Protein AF-A0A819LN25-F1 (afdb_monomer_lite)

Secondary structure (DSSP, 8-state):
---TTSEEEEE-TTSPB-TTSSSBSSEEEEE-EEE-SSEEEESSTT----EEHHHH-S-EEEEETTEEEEE-S-HHHHHHTTT---TTTEEEE-SEETTTTEE--SS-EEEEGGGGTTTS-EEEEEE-SS-EEEEEEETTEEEEEEEE---S---SSS---TTS---

Sequence (167 aa):
MHNKRNYDKVFFSWCPPAGRYPWRFPFIDIFYHDENHTHVWLVGKPSSCPVRREDVFPLVLRPLGPLWLLAPREPMAHFESRSMRAIETGCLAFVYSHKYERRIYNKTRYASCSKLRSVYPYVERQCASTECIEYLKLGDYLLHTVKFTPAYRTFLYKEYDPSYRPC

Radius of gyration: 18.18 Å; chains: 1; bounding box: 46×40×41 Å

Structure (mmCIF, N/CA/C/O backbone):
data_AF-A0A819LN25-F1
#
_entry.id   AF-A0A819LN25-F1
#
loop_
_atom_site.group_PDB
_atom_site.id
_atom_site.type_symbol
_atom_site.label_atom_id
_atom_site.label_alt_id
_atom_site.label_comp_id
_atom_site.label_asym_id
_atom_site.label_entity_id
_atom_site.label_seq_id
_atom_site.pdbx_PDB_ins_code
_atom_site.Cartn_x
_atom_site.Cartn_y
_atom_site.Cartn_z
_atom_site.occupancy
_atom_site.B_iso_or_equiv
_atom_site.auth_seq_id
_atom_site.auth_comp_id
_atom_site.auth_asym_id
_atom_site.auth_atom_id
_atom_site.pdbx_PDB_model_num
ATOM 1 N N . MET A 1 1 ? 25.705 1.053 1.571 1.00 33.50 1 MET A N 1
ATOM 2 C CA . MET A 1 1 ? 25.567 1.624 0.211 1.00 33.50 1 MET A CA 1
ATOM 3 C C . MET A 1 1 ? 24.311 2.478 0.192 1.00 33.50 1 MET A C 1
ATOM 5 O O . MET A 1 1 ? 23.228 1.922 0.243 1.00 33.50 1 MET A O 1
ATOM 9 N N . HIS A 1 2 ? 24.443 3.804 0.190 1.00 37.12 2 HIS A N 1
ATOM 10 C CA . HIS A 1 2 ? 23.300 4.712 0.068 1.00 37.12 2 HIS A CA 1
ATOM 11 C C . HIS A 1 2 ? 22.903 4.764 -1.416 1.00 37.12 2 HIS A C 1
ATOM 13 O O . HIS A 1 2 ? 23.692 5.189 -2.262 1.00 37.12 2 HIS A O 1
ATOM 19 N N . ASN A 1 3 ? 21.741 4.215 -1.765 1.00 49.22 3 ASN A N 1
ATOM 20 C CA . ASN A 1 3 ? 21.268 4.167 -3.144 1.00 49.22 3 ASN A CA 1
ATOM 21 C C . ASN A 1 3 ? 20.870 5.583 -3.598 1.00 49.22 3 ASN A C 1
ATOM 23 O O . ASN A 1 3 ? 20.106 6.253 -2.910 1.00 49.22 3 ASN A O 1
ATOM 27 N N . LYS A 1 4 ? 21.311 6.028 -4.787 1.00 58.78 4 LYS A N 1
ATOM 28 C CA . LYS A 1 4 ? 20.977 7.350 -5.376 1.00 58.78 4 LYS A CA 1
ATOM 29 C C . LYS A 1 4 ? 19.465 7.594 -5.570 1.00 58.78 4 LYS A C 1
ATOM 31 O O . LYS A 1 4 ? 19.073 8.650 -6.052 1.00 58.78 4 LYS A O 1
ATOM 36 N N . ARG A 1 5 ? 18.628 6.593 -5.289 1.00 60.59 5 ARG A N 1
ATOM 37 C CA . ARG A 1 5 ? 17.191 6.563 -5.575 1.00 60.59 5 ARG A CA 1
ATOM 38 C C . ARG A 1 5 ? 16.298 6.857 -4.364 1.00 60.59 5 ARG A C 1
ATOM 40 O O . ARG A 1 5 ? 15.092 6.918 -4.552 1.00 60.59 5 ARG A O 1
ATOM 47 N N . ASN A 1 6 ? 16.861 7.057 -3.169 1.00 75.69 6 ASN A N 1
ATOM 48 C CA . ASN A 1 6 ? 16.123 7.330 -1.921 1.00 75.69 6 ASN A CA 1
ATOM 49 C C . ASN A 1 6 ? 15.058 6.270 -1.557 1.00 75.69 6 ASN A C 1
ATOM 51 O O . ASN A 1 6 ? 14.080 6.561 -0.872 1.00 75.69 6 ASN A O 1
ATOM 55 N N . TYR A 1 7 ? 15.257 5.031 -2.005 1.00 85.25 7 TYR A N 1
ATOM 56 C CA . TYR A 1 7 ? 14.495 3.856 -1.592 1.00 85.25 7 TYR A CA 1
ATOM 57 C C . TYR A 1 7 ? 15.368 2.606 -1.744 1.00 85.25 7 TYR A C 1
ATOM 59 O O . TYR A 1 7 ? 16.313 2.589 -2.548 1.00 85.25 7 TYR A O 1
ATOM 67 N N . ASP A 1 8 ? 15.014 1.553 -1.015 1.00 89.62 8 ASP A N 1
ATOM 68 C CA . ASP A 1 8 ? 15.661 0.245 -1.099 1.00 89.62 8 ASP A CA 1
ATOM 69 C C . ASP A 1 8 ? 14.727 -0.818 -1.671 1.00 89.62 8 ASP A C 1
ATOM 71 O O . ASP A 1 8 ? 13.506 -0.690 -1.627 1.00 89.62 8 ASP A O 1
ATOM 75 N N . LYS A 1 9 ? 15.321 -1.871 -2.239 1.00 91.06 9 LYS A N 1
ATOM 76 C CA . LYS A 1 9 ? 14.601 -3.041 -2.749 1.00 91.06 9 LYS A CA 1
ATOM 77 C C . LYS A 1 9 ? 15.043 -4.275 -1.981 1.00 91.06 9 LYS A C 1
ATOM 79 O O . LYS A 1 9 ? 16.229 -4.600 -1.987 1.00 91.06 9 LYS A O 1
ATOM 84 N N . VAL A 1 10 ? 14.094 -4.983 -1.383 1.00 94.56 10 VAL A N 1
ATOM 85 C CA . VAL A 1 10 ? 14.338 -6.240 -0.669 1.00 94.56 10 VAL A CA 1
ATOM 86 C C . VAL A 1 10 ? 13.764 -7.394 -1.476 1.00 94.56 10 VAL A C 1
ATOM 88 O O . VAL A 1 10 ? 12.597 -7.377 -1.860 1.00 94.56 10 VAL A O 1
ATOM 91 N N . PHE A 1 11 ? 14.591 -8.395 -1.751 1.00 95.38 11 PHE A N 1
ATOM 92 C CA . PHE A 1 11 ? 14.217 -9.593 -2.495 1.00 95.38 11 PHE A CA 1
ATOM 93 C C . PHE A 1 11 ? 15.095 -10.766 -2.074 1.00 95.38 11 PHE A C 1
ATOM 95 O O . PHE A 1 11 ? 16.225 -10.580 -1.620 1.00 95.38 11 PHE A O 1
ATOM 102 N N . PHE A 1 12 ? 14.598 -11.985 -2.267 1.00 96.12 12 PHE A N 1
ATOM 103 C CA . PHE A 1 12 ? 15.408 -13.175 -2.039 1.00 96.12 12 PHE A CA 1
ATOM 104 C C . PHE A 1 12 ? 16.348 -13.429 -3.221 1.00 96.12 12 PHE A C 1
ATOM 106 O O . PHE A 1 12 ? 15.974 -13.274 -4.387 1.00 96.12 12 PHE A O 1
ATOM 113 N N . SER A 1 13 ? 17.577 -13.856 -2.933 1.00 94.06 13 SER A N 1
ATOM 114 C CA . SER A 1 13 ? 18.607 -14.107 -3.952 1.00 94.06 13 SER A CA 1
ATOM 115 C C . SER A 1 13 ? 18.226 -15.220 -4.935 1.00 94.06 13 SER A C 1
ATOM 117 O O . SER A 1 13 ? 18.658 -15.188 -6.087 1.00 94.06 13 SER A O 1
ATOM 119 N N . TRP A 1 14 ? 17.381 -16.166 -4.516 1.00 95.81 14 TRP A N 1
ATOM 120 C CA . TRP A 1 14 ? 16.876 -17.260 -5.351 1.00 95.81 14 TRP A CA 1
ATOM 121 C C . TRP A 1 14 ? 15.678 -16.878 -6.235 1.00 95.81 14 TRP A C 1
ATOM 123 O O . TRP A 1 14 ? 15.273 -17.669 -7.084 1.00 95.81 14 TRP A O 1
ATOM 133 N N . CYS A 1 15 ? 15.089 -15.689 -6.070 1.00 96.38 15 CYS A N 1
ATOM 134 C CA . CYS A 1 15 ? 13.967 -15.254 -6.904 1.00 96.38 15 CYS A CA 1
ATOM 135 C C . CYS A 1 15 ? 14.397 -15.036 -8.370 1.00 96.38 15 CYS A C 1
ATOM 137 O O . CYS A 1 15 ? 15.541 -14.659 -8.628 1.00 96.38 15 CYS A O 1
ATOM 139 N N . PRO A 1 16 ? 13.516 -15.223 -9.365 1.00 95.50 16 PRO A N 1
ATOM 140 C CA . PRO A 1 16 ? 13.845 -14.941 -10.761 1.00 95.50 16 PRO A CA 1
ATOM 141 C C . PRO A 1 16 ? 14.142 -13.444 -11.001 1.00 95.50 16 PRO A C 1
ATOM 143 O O . PRO A 1 16 ? 13.587 -12.592 -10.303 1.00 95.50 16 PRO A O 1
ATOM 146 N N . PRO A 1 17 ? 14.980 -13.089 -11.995 1.00 94.88 17 PRO A N 1
ATOM 147 C CA . PRO A 1 17 ? 15.250 -11.692 -12.345 1.00 94.88 17 PRO A CA 1
ATOM 148 C C . PRO A 1 17 ? 13.983 -10.909 -12.714 1.00 94.88 17 PRO A C 1
ATOM 150 O O . PRO A 1 17 ? 13.115 -11.413 -13.431 1.00 94.88 17 PRO A O 1
ATOM 153 N N . ALA A 1 18 ? 13.901 -9.653 -12.272 1.00 93.69 18 ALA A N 1
ATOM 154 C CA . ALA A 1 18 ? 12.840 -8.731 -12.666 1.00 93.69 18 ALA A CA 1
ATOM 155 C C . ALA A 1 18 ? 13.221 -8.036 -13.987 1.00 93.69 18 ALA A C 1
ATOM 157 O O . ALA A 1 18 ? 13.755 -6.926 -14.018 1.00 93.69 18 ALA A O 1
ATOM 158 N N . GLY A 1 19 ? 13.016 -8.731 -15.108 1.00 91.06 19 GLY A N 1
ATOM 159 C CA . GLY A 1 19 ? 13.428 -8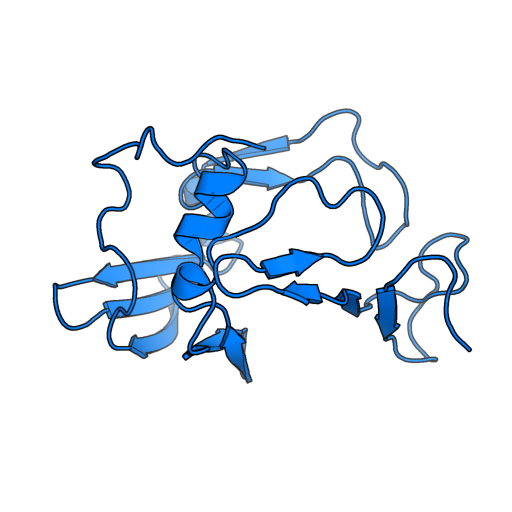.237 -16.425 1.00 91.06 19 GLY A CA 1
ATOM 160 C C . GLY A 1 19 ? 14.953 -8.129 -16.554 1.00 91.06 19 GLY A C 1
ATOM 161 O O . GLY A 1 19 ? 15.663 -9.108 -16.346 1.00 91.06 19 GLY A O 1
ATOM 162 N N . ARG A 1 20 ? 15.457 -6.946 -16.936 1.00 92.31 20 ARG A N 1
ATOM 163 C CA . ARG A 1 20 ? 16.902 -6.666 -17.112 1.00 92.31 20 ARG A CA 1
ATOM 164 C C . ARG A 1 20 ? 17.543 -5.960 -15.911 1.00 92.31 20 ARG A C 1
ATOM 166 O O . ARG A 1 20 ? 18.676 -5.497 -16.005 1.00 92.31 20 ARG A O 1
ATOM 173 N N . TYR A 1 21 ? 16.805 -5.807 -14.818 1.00 90.38 21 TYR A N 1
ATOM 174 C CA . TYR A 1 21 ? 17.252 -5.043 -13.662 1.00 90.38 21 TYR A CA 1
ATOM 175 C C . TYR A 1 21 ? 18.032 -5.914 -12.668 1.00 90.38 21 TYR A C 1
ATOM 177 O O . TYR A 1 21 ? 17.867 -7.132 -12.658 1.00 90.38 21 TYR A O 1
ATOM 185 N N . PRO A 1 22 ? 18.874 -5.306 -11.807 1.00 91.50 22 PRO A N 1
ATOM 186 C CA . PRO A 1 22 ? 19.689 -6.053 -10.847 1.00 91.50 22 PRO A CA 1
ATOM 187 C C . PRO A 1 22 ? 18.890 -6.654 -9.674 1.00 91.50 22 PRO A C 1
ATOM 189 O O . PRO A 1 22 ? 19.467 -7.364 -8.855 1.00 91.50 22 PRO A O 1
ATOM 192 N N . TRP A 1 23 ? 17.587 -6.373 -9.566 1.00 92.94 23 TRP A N 1
ATOM 193 C CA . TRP A 1 23 ? 16.700 -6.953 -8.553 1.00 92.94 23 TRP A CA 1
ATOM 194 C C . TRP A 1 23 ? 15.875 -8.123 -9.100 1.00 92.94 23 TRP A C 1
ATOM 196 O O . TRP A 1 23 ? 15.784 -8.357 -10.308 1.00 92.94 23 TRP A O 1
ATOM 206 N N . ARG A 1 24 ? 15.272 -8.885 -8.186 1.00 95.50 24 ARG A N 1
ATOM 207 C CA . ARG A 1 24 ? 14.532 -10.121 -8.478 1.00 95.50 24 ARG A CA 1
ATOM 208 C C . ARG A 1 24 ? 13.073 -9.988 -8.058 1.00 95.50 24 ARG A C 1
ATOM 210 O O . ARG A 1 24 ? 12.787 -9.234 -7.142 1.00 95.50 24 ARG A O 1
ATOM 217 N N . PHE A 1 25 ? 12.159 -10.691 -8.725 1.00 95.38 25 PHE A N 1
ATOM 218 C CA . PHE A 1 25 ? 10.723 -10.665 -8.424 1.00 95.38 25 PHE A CA 1
ATOM 219 C C . PHE A 1 25 ? 10.269 -11.969 -7.740 1.00 95.38 25 PHE A C 1
ATOM 221 O O . PHE A 1 25 ? 10.636 -13.042 -8.219 1.00 95.38 25 PHE A O 1
ATOM 228 N N . PRO A 1 26 ? 9.404 -11.921 -6.708 1.00 95.56 26 PRO A N 1
ATOM 229 C CA . PRO A 1 26 ? 8.839 -10.724 -6.077 1.00 95.56 26 PRO A CA 1
ATOM 230 C C . PRO A 1 26 ? 9.865 -9.950 -5.233 1.00 95.56 26 PRO A C 1
ATOM 232 O O . PRO A 1 26 ? 10.828 -10.526 -4.733 1.00 95.56 26 PRO A O 1
ATOM 235 N N . PHE A 1 27 ? 9.637 -8.643 -5.085 1.00 94.00 27 PHE A N 1
ATOM 236 C CA . PHE A 1 27 ? 10.421 -7.746 -4.232 1.00 94.00 27 PHE A CA 1
ATOM 237 C C . PHE A 1 27 ? 9.506 -6.803 -3.446 1.00 94.00 27 PHE A C 1
ATOM 239 O O . PHE A 1 27 ? 8.349 -6.598 -3.816 1.00 94.00 27 PHE A O 1
ATOM 246 N N . ILE A 1 28 ? 10.055 -6.214 -2.387 1.00 92.81 28 ILE A N 1
ATOM 247 C CA . ILE A 1 28 ? 9.444 -5.153 -1.587 1.00 92.81 28 ILE A CA 1
ATOM 248 C C . ILE A 1 28 ? 10.253 -3.874 -1.796 1.00 92.81 28 ILE A C 1
ATOM 250 O O . ILE A 1 28 ? 11.479 -3.897 -1.671 1.00 92.81 28 ILE A O 1
ATOM 254 N N . ASP A 1 29 ? 9.567 -2.772 -2.092 1.00 90.25 29 ASP A N 1
ATOM 255 C CA . ASP A 1 29 ? 10.160 -1.435 -2.110 1.00 90.25 29 ASP A CA 1
ATOM 256 C C . ASP A 1 29 ? 10.015 -0.783 -0.730 1.00 90.25 29 ASP A C 1
ATOM 258 O O . ASP A 1 29 ? 8.913 -0.706 -0.186 1.00 90.25 29 ASP A O 1
ATOM 262 N N . ILE A 1 30 ? 11.126 -0.306 -0.168 1.00 90.25 30 ILE A N 1
ATOM 263 C CA . ILE A 1 30 ? 11.172 0.430 1.099 1.00 90.25 30 ILE A CA 1
ATOM 264 C C . ILE A 1 30 ? 11.426 1.897 0.782 1.00 90.25 30 ILE A C 1
ATOM 266 O O . ILE A 1 30 ? 12.536 2.279 0.408 1.00 90.25 30 ILE A O 1
ATOM 270 N N . PHE A 1 31 ? 10.389 2.715 0.938 1.00 87.75 31 PHE A N 1
ATOM 271 C CA . PHE A 1 31 ? 10.463 4.155 0.725 1.00 87.75 31 PHE A CA 1
ATOM 272 C C . PHE A 1 31 ? 10.705 4.890 2.037 1.00 87.75 31 PHE A C 1
ATOM 274 O O . PHE A 1 31 ? 9.972 4.712 3.014 1.00 87.75 31 PHE A O 1
ATOM 281 N N . TYR A 1 32 ? 11.706 5.762 2.033 1.00 88.31 32 TYR A N 1
ATOM 282 C CA . TYR A 1 32 ? 11.998 6.619 3.170 1.00 88.31 32 TYR A CA 1
ATOM 283 C C . TYR A 1 32 ? 11.056 7.816 3.197 1.00 88.31 32 TYR A C 1
ATOM 285 O O . TYR A 1 32 ? 10.701 8.364 2.153 1.00 88.31 32 TYR A O 1
ATOM 293 N N . HIS A 1 33 ? 10.656 8.206 4.401 1.00 87.31 33 HIS A N 1
ATOM 294 C CA . HIS A 1 33 ? 9.796 9.355 4.643 1.00 87.31 33 HIS A CA 1
ATOM 295 C C . HIS A 1 33 ? 10.504 10.334 5.575 1.00 87.31 33 HIS A C 1
ATOM 297 O O . HIS A 1 33 ? 11.327 9.930 6.394 1.00 87.31 33 HIS A O 1
ATOM 303 N N . ASP A 1 34 ? 10.170 11.604 5.415 1.00 89.44 34 ASP A N 1
ATOM 304 C CA . ASP A 1 34 ? 10.566 12.706 6.279 1.00 89.44 34 ASP A CA 1
ATOM 305 C C . ASP A 1 34 ? 9.299 13.448 6.723 1.00 89.44 34 ASP A C 1
ATOM 307 O O . ASP A 1 34 ? 8.214 13.249 6.160 1.00 89.44 34 ASP A O 1
ATOM 311 N N . GLU A 1 35 ? 9.403 14.248 7.776 1.00 91.12 35 GLU A N 1
ATOM 312 C CA . GLU A 1 35 ? 8.244 14.847 8.423 1.00 91.12 35 GLU A CA 1
ATOM 313 C C . GLU A 1 35 ? 8.532 16.201 9.075 1.00 91.12 35 GLU A C 1
ATOM 315 O O . GLU A 1 35 ? 9.651 16.535 9.451 1.00 91.12 35 GLU A O 1
ATOM 320 N N . ASN A 1 36 ? 7.468 16.981 9.260 1.00 90.88 36 ASN A N 1
ATOM 321 C CA . ASN A 1 36 ? 7.449 18.119 10.173 1.00 90.88 36 ASN A CA 1
ATOM 322 C C . ASN A 1 36 ? 6.275 17.989 11.155 1.00 90.88 36 ASN A C 1
ATOM 324 O O . ASN A 1 36 ? 5.625 16.946 11.268 1.00 90.88 36 ASN A O 1
ATOM 328 N N . HIS A 1 37 ? 5.985 19.071 11.877 1.00 93.25 37 HIS A N 1
ATOM 329 C CA . HIS A 1 37 ? 4.892 19.117 12.849 1.00 93.25 37 HIS A CA 1
ATOM 330 C C . HIS A 1 37 ? 3.505 18.849 12.247 1.00 93.25 37 HIS A C 1
ATOM 332 O O . HIS A 1 37 ? 2.602 18.436 12.966 1.00 93.25 37 HIS A O 1
ATOM 338 N N . THR A 1 38 ? 3.326 19.067 10.943 1.00 89.88 38 THR A N 1
ATOM 339 C CA . THR A 1 38 ? 2.014 19.038 10.280 1.00 89.88 38 THR A CA 1
ATOM 340 C C . THR A 1 38 ? 1.891 17.971 9.197 1.00 89.88 38 THR A C 1
ATOM 342 O O . THR A 1 38 ? 0.779 17.519 8.944 1.00 89.88 38 THR A O 1
ATOM 345 N N . HIS A 1 39 ? 2.988 17.542 8.568 1.00 89.75 39 HIS A N 1
ATOM 346 C CA . HIS A 1 39 ? 2.963 16.673 7.391 1.00 89.75 39 HIS A CA 1
ATOM 347 C C . HIS A 1 39 ? 4.076 15.624 7.393 1.00 89.75 39 HIS A C 1
ATOM 349 O O . HIS A 1 39 ? 5.129 15.818 7.995 1.00 89.75 39 HIS A O 1
ATOM 355 N N . VAL A 1 40 ? 3.832 14.546 6.649 1.00 89.69 40 VAL A N 1
ATOM 356 C CA . VAL A 1 40 ? 4.779 13.482 6.299 1.00 89.69 40 VAL A CA 1
ATOM 357 C C . VAL A 1 40 ? 4.884 13.421 4.776 1.00 89.69 40 VAL A C 1
ATOM 359 O O . VAL A 1 40 ? 3.867 13.500 4.081 1.00 89.69 40 VAL A O 1
ATOM 362 N N . TRP A 1 41 ? 6.088 13.270 4.230 1.00 86.19 41 TRP A N 1
ATOM 363 C CA . TRP A 1 41 ? 6.323 13.147 2.789 1.00 86.19 41 TRP A CA 1
ATOM 364 C C . TRP A 1 41 ? 7.444 12.156 2.482 1.00 86.19 41 TRP A C 1
ATOM 366 O O . TRP A 1 41 ? 8.277 11.834 3.320 1.00 86.19 41 TRP A O 1
ATOM 376 N N . LEU A 1 42 ? 7.464 11.649 1.252 1.00 84.88 42 LEU A N 1
ATOM 377 C CA . LEU A 1 42 ? 8.486 10.716 0.783 1.00 84.88 42 LEU A CA 1
ATOM 378 C C . LEU A 1 42 ? 9.810 11.454 0.509 1.00 84.88 42 LEU A C 1
ATOM 380 O O . LEU A 1 42 ? 9.814 12.564 -0.025 1.00 84.88 42 LEU A O 1
ATOM 384 N N . VAL A 1 43 ? 10.945 10.852 0.851 1.00 85.44 43 VAL A N 1
ATOM 385 C CA . VAL A 1 43 ? 12.273 11.422 0.586 1.00 85.44 43 VAL A CA 1
ATOM 386 C C . VAL A 1 43 ? 12.654 11.170 -0.873 1.00 85.44 43 VAL A C 1
ATOM 388 O O . VAL A 1 43 ? 12.646 10.038 -1.345 1.00 85.44 43 VAL A O 1
ATOM 391 N N . GLY A 1 44 ? 13.057 12.214 -1.600 1.00 74.38 44 GLY A N 1
ATOM 392 C CA . GLY A 1 44 ? 13.455 12.117 -3.010 1.00 74.38 44 GLY A CA 1
ATOM 393 C C . GLY A 1 44 ? 12.385 12.556 -4.004 1.00 74.38 44 GLY A C 1
ATOM 394 O O . GLY A 1 44 ? 11.374 13.146 -3.636 1.00 74.38 44 GLY A O 1
ATOM 395 N N . LYS A 1 45 ? 12.651 12.339 -5.301 1.00 57.59 45 LYS A N 1
ATOM 396 C CA . LYS A 1 45 ? 11.815 12.863 -6.388 1.00 57.59 45 LYS A CA 1
ATOM 397 C C . LYS A 1 45 ? 11.030 11.784 -7.145 1.00 57.59 45 LYS A C 1
ATOM 399 O O . LYS A 1 45 ? 11.602 10.743 -7.466 1.00 57.59 45 LYS A O 1
ATOM 404 N N . PRO A 1 46 ? 9.795 12.108 -7.569 1.00 51.56 46 PRO A N 1
ATOM 405 C CA . PRO A 1 46 ? 8.985 13.239 -7.116 1.00 51.56 46 PRO A CA 1
ATOM 406 C C . PRO A 1 46 ? 8.178 12.833 -5.871 1.00 51.56 46 PRO A C 1
ATOM 408 O O . PRO A 1 46 ? 7.307 11.973 -5.967 1.00 51.56 46 PRO A O 1
ATOM 411 N N . SER A 1 47 ? 8.417 13.457 -4.715 1.00 59.44 47 SER A N 1
ATOM 412 C CA . SER A 1 47 ? 7.403 13.511 -3.659 1.00 59.44 47 SER A CA 1
ATOM 413 C C . SER A 1 47 ? 6.643 14.833 -3.784 1.00 59.44 47 SER A C 1
ATOM 415 O O . SER A 1 47 ? 7.108 15.901 -3.405 1.00 59.44 47 SER A O 1
ATOM 417 N N . SER A 1 48 ? 5.482 14.776 -4.432 1.00 63.19 48 SER A N 1
ATOM 418 C CA . SER A 1 48 ? 4.596 15.930 -4.655 1.00 63.19 48 SER A CA 1
ATOM 419 C C . SER A 1 48 ? 3.345 15.899 -3.771 1.00 63.19 48 SER A C 1
ATOM 421 O O . SER A 1 48 ? 2.441 16.696 -3.974 1.00 63.19 48 SER A O 1
ATOM 423 N N . CYS A 1 49 ? 3.290 14.981 -2.800 1.00 75.94 49 CYS A N 1
ATOM 424 C CA . CYS A 1 49 ? 2.076 14.641 -2.057 1.00 75.94 49 CYS A CA 1
ATOM 425 C C . CYS A 1 49 ? 2.336 14.499 -0.550 1.00 75.94 49 CYS A C 1
ATOM 427 O O . CYS A 1 49 ? 2.338 13.369 -0.049 1.00 75.94 49 CYS A O 1
ATOM 429 N N . PRO A 1 50 ? 2.621 15.591 0.181 1.00 83.81 50 PRO A N 1
ATOM 430 C CA . PRO A 1 50 ? 2.654 15.530 1.636 1.00 83.81 50 PRO A CA 1
ATOM 431 C C . PRO A 1 50 ? 1.268 15.152 2.177 1.00 83.81 50 PRO A C 1
ATOM 433 O O . PRO A 1 50 ? 0.246 15.616 1.679 1.00 83.81 50 PRO A O 1
ATOM 436 N N . VAL A 1 51 ? 1.237 14.310 3.204 1.00 84.56 51 VAL A N 1
ATOM 437 C CA . VAL A 1 51 ? 0.010 13.867 3.886 1.00 84.56 51 VAL A CA 1
ATOM 438 C C . VAL A 1 51 ? 0.017 14.458 5.282 1.00 84.56 51 VAL A C 1
ATOM 440 O O . VAL A 1 51 ? 1.086 14.549 5.891 1.00 84.56 51 VAL A O 1
ATOM 443 N N . ARG A 1 52 ? -1.145 14.859 5.807 1.00 87.75 52 ARG A N 1
ATOM 444 C CA . ARG A 1 52 ? -1.215 15.395 7.170 1.00 87.75 52 ARG A CA 1
ATOM 445 C C . ARG A 1 52 ? -0.695 14.358 8.162 1.00 87.75 52 ARG A C 1
ATOM 447 O O . ARG A 1 52 ? -1.050 13.183 8.104 1.00 87.75 52 ARG A O 1
ATOM 454 N N . ARG A 1 53 ? 0.134 14.801 9.101 1.00 90.56 53 ARG A N 1
ATOM 455 C CA . ARG A 1 53 ? 0.743 13.949 10.127 1.00 90.56 53 ARG A CA 1
ATOM 456 C C . ARG A 1 53 ? -0.317 13.230 10.960 1.00 90.56 53 ARG A C 1
ATOM 458 O O . ARG A 1 53 ? -0.149 12.058 11.277 1.00 90.56 53 ARG A O 1
ATOM 465 N N . GLU A 1 54 ? -1.414 13.913 11.271 1.00 89.31 54 GLU A N 1
ATOM 466 C CA . GLU A 1 54 ? -2.563 13.345 11.982 1.00 89.31 54 GLU A CA 1
ATOM 467 C C . GLU A 1 54 ? -3.269 12.229 11.194 1.00 89.31 54 GLU A C 1
ATOM 469 O O . GLU A 1 54 ? -3.777 11.286 11.789 1.00 89.31 54 GLU A O 1
ATOM 474 N N . ASP A 1 55 ? -3.244 12.250 9.866 1.00 87.38 55 ASP A N 1
ATOM 475 C CA . ASP A 1 55 ? -3.833 11.171 9.068 1.00 87.38 55 ASP A CA 1
ATOM 476 C C . ASP A 1 55 ? -2.923 9.918 9.062 1.00 87.38 55 ASP A C 1
ATOM 478 O O . ASP A 1 55 ? -3.372 8.798 8.817 1.00 87.38 55 ASP A O 1
ATOM 482 N N . VAL A 1 56 ? -1.634 10.074 9.391 1.00 89.56 56 VAL A N 1
ATOM 483 C CA . VAL A 1 56 ? -0.666 8.969 9.478 1.00 89.56 56 VAL A CA 1
ATOM 484 C C . VAL A 1 56 ? -0.574 8.406 10.895 1.00 89.56 56 VAL A C 1
ATOM 486 O O . VAL A 1 56 ? -0.699 7.196 11.078 1.00 89.56 56 VAL A O 1
ATOM 489 N N . PHE A 1 57 ? -0.357 9.268 11.889 1.00 91.31 57 PHE A N 1
ATOM 490 C CA . PHE A 1 57 ? -0.008 8.884 13.256 1.00 91.31 57 PHE A CA 1
ATOM 491 C C . PHE A 1 57 ? -1.154 9.099 14.263 1.00 91.31 57 PHE A C 1
ATOM 493 O O . PHE A 1 57 ? -1.940 10.028 14.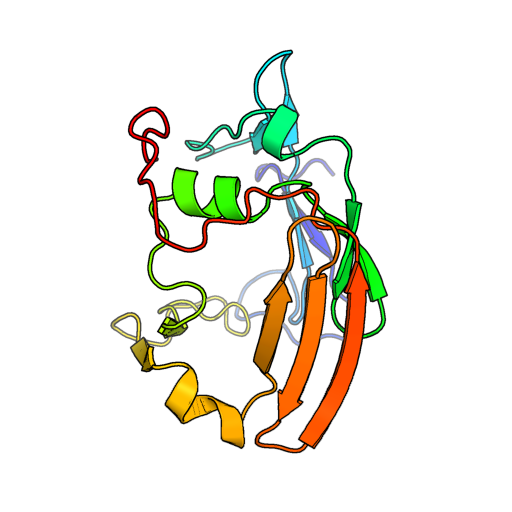089 1.00 91.31 57 PHE A O 1
ATOM 500 N N . PRO A 1 58 ? -1.210 8.321 15.367 1.00 91.88 58 PRO A N 1
ATOM 501 C CA . PRO A 1 58 ? -0.368 7.155 15.644 1.00 91.88 58 PRO A CA 1
ATOM 502 C C . PRO A 1 58 ? -0.668 6.015 14.666 1.00 91.88 58 PRO A C 1
ATOM 504 O O . PRO A 1 58 ? -1.788 5.891 14.177 1.00 91.88 58 PRO A O 1
ATOM 507 N N . LEU A 1 59 ? 0.340 5.192 14.371 1.00 90.50 59 LEU A N 1
ATOM 508 C CA . LEU A 1 59 ? 0.145 4.026 13.512 1.00 90.50 59 LEU A CA 1
ATOM 509 C C . LEU A 1 59 ? -0.782 3.019 14.196 1.00 90.50 59 LEU A C 1
ATOM 511 O O . LEU A 1 59 ? -0.745 2.854 15.416 1.00 90.50 59 LEU A O 1
ATOM 515 N N . VAL A 1 60 ? -1.578 2.319 13.394 1.00 85.00 60 VAL A N 1
ATOM 516 C CA . VAL A 1 60 ? -2.519 1.296 13.860 1.00 85.00 60 VAL A CA 1
ATOM 517 C C . VAL A 1 60 ? -2.217 -0.038 13.191 1.00 85.00 60 VAL A C 1
ATOM 519 O O . VAL A 1 60 ? -1.765 -0.078 12.046 1.00 85.00 60 VAL A O 1
ATOM 522 N N . LEU A 1 61 ? -2.453 -1.143 13.897 1.00 85.12 61 LEU A N 1
ATOM 523 C CA . LEU A 1 61 ? -2.295 -2.475 13.321 1.00 85.12 61 LEU A CA 1
ATOM 524 C C . LEU A 1 61 ? -3.428 -2.751 12.327 1.00 85.12 61 LEU A C 1
ATOM 526 O O . LEU A 1 61 ? -4.604 -2.609 12.663 1.00 85.12 61 LEU A O 1
ATOM 530 N N . ARG A 1 62 ? -3.074 -3.166 11.109 1.00 82.31 62 ARG A N 1
ATOM 531 C CA . ARG A 1 62 ? -4.016 -3.615 10.077 1.00 82.31 62 ARG A CA 1
ATOM 532 C C . ARG A 1 62 ? -3.587 -4.969 9.505 1.00 82.31 62 ARG A C 1
ATOM 534 O O . ARG A 1 62 ? -2.385 -5.250 9.440 1.00 82.31 62 ARG A O 1
ATOM 541 N N . PRO A 1 63 ? -4.547 -5.807 9.087 1.00 78.50 63 PRO A N 1
ATOM 542 C CA . PRO A 1 63 ? -4.248 -7.097 8.484 1.00 78.50 63 PRO A CA 1
ATOM 543 C C . PRO A 1 63 ? -3.653 -6.933 7.075 1.00 78.50 63 PRO A C 1
ATOM 545 O O . PRO A 1 63 ? -4.159 -6.169 6.252 1.00 78.50 63 PRO A O 1
ATOM 548 N N . LEU A 1 64 ? -2.608 -7.703 6.771 1.00 81.38 64 LEU A N 1
ATOM 549 C CA . LEU A 1 64 ? -2.084 -7.929 5.423 1.00 81.38 64 LEU A CA 1
ATOM 550 C C . LEU A 1 64 ? -1.834 -9.429 5.234 1.00 81.38 64 LEU A C 1
ATOM 552 O O . LEU A 1 64 ? -0.794 -9.962 5.625 1.00 81.38 64 LEU A O 1
ATOM 556 N N . GLY A 1 65 ? -2.806 -10.126 4.642 1.00 75.06 65 GLY A N 1
ATOM 557 C CA . GLY A 1 65 ? -2.779 -11.589 4.585 1.00 75.06 65 GLY A CA 1
ATOM 558 C C . GLY A 1 65 ? -2.770 -12.183 6.004 1.00 75.06 65 GLY A C 1
ATOM 559 O O . GLY A 1 65 ? -3.653 -11.835 6.783 1.00 75.06 65 GLY A O 1
ATOM 560 N N . PRO A 1 66 ? -1.800 -13.047 6.367 1.00 76.31 66 PRO A N 1
ATOM 561 C CA . PRO A 1 66 ? -1.693 -13.609 7.716 1.00 76.31 66 PRO A CA 1
ATOM 562 C C . PRO A 1 66 ? -0.982 -12.688 8.728 1.00 76.31 66 PRO A C 1
ATOM 564 O O . PRO A 1 66 ? -0.799 -13.083 9.877 1.00 76.31 66 PRO A O 1
ATOM 567 N N . LEU A 1 67 ? -0.519 -11.502 8.316 1.00 85.00 67 LEU A N 1
ATOM 568 C CA . LEU A 1 67 ? 0.286 -10.605 9.149 1.00 85.00 67 LEU A CA 1
ATOM 569 C C . LEU A 1 67 ? -0.541 -9.437 9.690 1.00 85.00 67 LEU A C 1
ATOM 571 O O . LEU A 1 67 ? -1.443 -8.944 9.018 1.00 85.00 67 LEU A O 1
ATOM 575 N N . TRP A 1 68 ? -0.156 -8.939 10.863 1.00 85.31 68 TRP A N 1
ATOM 576 C CA . TRP A 1 68 ? -0.618 -7.664 11.408 1.00 85.31 68 TRP A CA 1
ATOM 577 C C . TRP A 1 68 ? 0.525 -6.662 11.358 1.00 85.31 68 TRP A C 1
ATOM 579 O O . TRP A 1 68 ? 1.553 -6.858 12.006 1.00 85.31 68 TRP A O 1
ATOM 589 N N . LEU A 1 69 ? 0.362 -5.607 10.565 1.00 90.19 69 LEU A N 1
ATOM 590 C CA . LEU A 1 69 ? 1.410 -4.623 10.312 1.00 90.19 69 LEU A CA 1
ATOM 591 C C . LEU A 1 69 ? 0.940 -3.227 10.700 1.00 90.19 69 LEU A C 1
ATOM 593 O O . LEU A 1 69 ? -0.247 -2.913 10.621 1.00 90.19 69 LEU A O 1
ATOM 597 N N . LEU A 1 70 ? 1.888 -2.385 11.107 1.00 91.50 70 LEU A N 1
ATOM 598 C CA . LEU A 1 70 ? 1.629 -0.972 11.349 1.00 91.50 70 LEU A CA 1
ATOM 599 C C . LEU A 1 70 ? 1.282 -0.279 10.028 1.00 91.50 70 LEU A C 1
ATOM 601 O O . LEU A 1 70 ? 2.011 -0.389 9.043 1.00 91.50 70 LEU A O 1
ATOM 605 N N . ALA A 1 71 ? 0.174 0.450 10.030 1.00 89.81 71 ALA A N 1
ATOM 606 C CA . ALA A 1 71 ? -0.334 1.198 8.894 1.00 89.81 71 ALA A CA 1
ATOM 607 C C . ALA A 1 71 ? -0.809 2.593 9.337 1.00 89.81 71 ALA A C 1
ATOM 609 O O . ALA A 1 71 ? -1.082 2.796 10.526 1.00 89.81 71 ALA A O 1
ATOM 610 N N . PRO A 1 72 ? -0.934 3.552 8.399 1.00 88.88 72 PRO A N 1
ATOM 611 C CA . PRO A 1 72 ? -1.540 4.847 8.677 1.00 88.88 72 PRO A CA 1
ATOM 612 C C . PRO A 1 72 ? -2.908 4.714 9.349 1.00 88.88 72 PRO A C 1
ATOM 614 O O . PRO A 1 72 ? -3.702 3.825 9.009 1.00 88.88 72 PRO A O 1
ATOM 617 N N . ARG A 1 73 ? -3.177 5.627 10.284 1.00 85.50 73 ARG A N 1
ATOM 618 C CA . ARG A 1 73 ? -4.467 5.738 10.967 1.00 85.50 73 ARG A CA 1
ATOM 619 C C . ARG A 1 73 ? -5.614 5.912 9.965 1.00 85.50 73 ARG A C 1
ATOM 621 O O . ARG A 1 73 ? -6.521 5.076 9.946 1.00 85.50 73 ARG A O 1
ATOM 628 N N . GLU A 1 74 ? -5.460 6.882 9.058 1.00 84.31 74 GLU A N 1
ATOM 629 C CA . GLU A 1 74 ? -6.420 7.304 8.031 1.00 84.31 74 GLU A CA 1
ATOM 630 C C . GLU A 1 74 ? -5.941 6.955 6.609 1.00 84.31 74 GLU A C 1
ATOM 632 O O . GLU A 1 74 ? -5.526 7.833 5.846 1.00 84.31 74 GLU A O 1
ATOM 637 N N . PRO A 1 75 ? -6.000 5.684 6.172 1.00 80.88 75 PRO A N 1
ATOM 638 C CA . PRO A 1 75 ? -5.561 5.317 4.826 1.00 80.88 75 PRO A CA 1
ATOM 639 C C . PRO A 1 75 ? -6.408 5.984 3.731 1.00 80.88 75 PRO A C 1
ATOM 641 O O . PRO A 1 75 ? -5.898 6.242 2.644 1.00 80.88 75 PRO A O 1
ATOM 644 N N . MET A 1 76 ? -7.677 6.305 4.010 1.00 77.69 76 MET A N 1
ATOM 645 C CA . MET A 1 76 ? -8.552 6.980 3.046 1.00 77.69 76 MET A CA 1
ATOM 646 C C . MET A 1 76 ? -8.112 8.412 2.753 1.00 77.69 76 MET A C 1
ATOM 648 O O . MET A 1 76 ? -8.112 8.809 1.591 1.00 77.69 76 MET A O 1
ATOM 652 N N . ALA A 1 77 ? -7.613 9.138 3.753 1.00 76.38 77 ALA A N 1
ATOM 653 C CA . ALA A 1 77 ? -7.080 10.481 3.553 1.00 76.38 77 ALA A CA 1
ATOM 654 C C . ALA A 1 77 ? -5.888 10.481 2.574 1.00 76.38 77 ALA A C 1
ATOM 656 O O . ALA A 1 77 ? -5.730 11.386 1.758 1.00 76.38 77 ALA A O 1
ATOM 657 N N . HIS A 1 78 ? -5.080 9.412 2.577 1.00 79.19 78 HIS A N 1
ATOM 658 C CA . HIS A 1 78 ? -3.993 9.237 1.609 1.00 79.19 78 HIS A CA 1
ATOM 659 C C . HIS A 1 78 ? -4.487 9.053 0.171 1.00 79.19 78 HIS A C 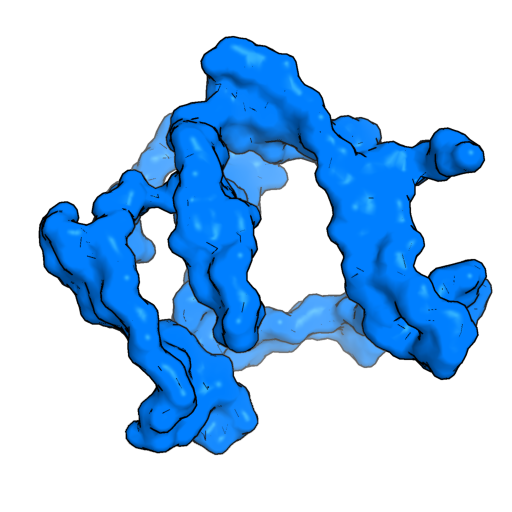1
ATOM 661 O O . HIS A 1 78 ? -3.824 9.450 -0.786 1.00 79.19 78 HIS A O 1
ATOM 667 N N . PHE A 1 79 ? -5.628 8.399 0.003 1.00 79.56 79 PHE A N 1
ATOM 668 C CA . PHE A 1 79 ? -6.220 8.188 -1.305 1.00 79.56 79 PHE A CA 1
ATOM 669 C C . PHE A 1 79 ? -6.908 9.448 -1.833 1.00 79.56 79 PHE A C 1
ATOM 671 O O . PHE A 1 79 ? -6.750 9.791 -3.007 1.00 79.56 79 PHE A O 1
ATOM 678 N N . GLU A 1 80 ? -7.616 10.157 -0.958 1.00 74.69 80 GLU A N 1
ATOM 679 C CA . GLU A 1 80 ? -8.246 11.445 -1.248 1.00 74.69 80 GLU A CA 1
ATOM 680 C C . GLU A 1 80 ? -7.209 12.492 -1.657 1.00 74.69 80 GLU A C 1
ATOM 682 O O . GLU A 1 80 ? -7.385 13.157 -2.680 1.00 74.69 80 GLU A O 1
ATOM 687 N N . SER A 1 81 ? -6.074 12.555 -0.949 1.00 74.50 81 SER A N 1
ATOM 688 C CA . SER A 1 81 ? -4.969 13.471 -1.266 1.00 74.50 81 SER A CA 1
ATOM 689 C C . SER A 1 81 ? -4.407 13.300 -2.675 1.00 74.50 81 SER A C 1
ATOM 691 O O . SER A 1 81 ? -3.883 14.247 -3.252 1.00 74.50 81 SER A O 1
ATOM 693 N N . ARG A 1 82 ? -4.558 12.105 -3.253 1.00 77.50 82 ARG A N 1
ATOM 694 C CA . ARG A 1 82 ? -4.104 11.746 -4.603 1.00 77.50 82 ARG A CA 1
ATOM 695 C C . ARG A 1 82 ? -5.234 11.706 -5.627 1.00 77.50 82 ARG A C 1
ATOM 697 O O . ARG A 1 82 ? -5.069 11.132 -6.704 1.00 77.50 82 ARG A O 1
ATOM 704 N N . SER A 1 83 ? -6.420 12.213 -5.277 1.00 75.62 83 SER A N 1
ATOM 705 C CA . SER A 1 83 ? -7.624 12.123 -6.112 1.00 75.62 83 SER A CA 1
ATOM 706 C C . SER A 1 83 ? -7.941 10.706 -6.598 1.00 75.62 83 SER A C 1
ATOM 708 O O . SER A 1 83 ? -8.505 10.512 -7.682 1.00 75.62 83 SER A O 1
ATOM 710 N N . MET A 1 84 ? -7.600 9.688 -5.806 1.00 77.38 84 MET A N 1
ATOM 711 C CA . MET A 1 84 ? -7.938 8.316 -6.149 1.00 77.38 84 MET A CA 1
ATOM 712 C C . MET A 1 84 ? -9.431 8.096 -5.912 1.00 77.38 84 MET A C 1
ATOM 714 O O . MET A 1 84 ? -9.937 8.223 -4.801 1.00 77.38 84 MET A O 1
ATOM 718 N N . ARG A 1 85 ? -10.152 7.770 -6.986 1.00 74.25 85 ARG A N 1
ATOM 719 C CA . ARG A 1 85 ? -11.603 7.543 -6.971 1.00 74.25 85 ARG A CA 1
ATOM 720 C C . ARG A 1 85 ? -11.919 6.067 -7.157 1.00 74.25 85 ARG A C 1
ATOM 722 O O . ARG A 1 85 ? -11.142 5.334 -7.762 1.00 74.25 85 ARG A O 1
ATOM 729 N N . ALA A 1 86 ? -13.100 5.663 -6.686 1.00 77.06 86 ALA A N 1
ATOM 730 C CA . ALA A 1 86 ? -13.644 4.318 -6.876 1.00 77.06 86 ALA A CA 1
ATOM 731 C C . ALA A 1 86 ? -12.711 3.192 -6.387 1.00 77.06 86 ALA A C 1
ATOM 733 O O . ALA A 1 86 ? -12.704 2.116 -6.967 1.00 77.06 86 ALA A O 1
ATOM 734 N N . ILE A 1 87 ? -11.929 3.418 -5.328 1.00 77.19 87 ILE A N 1
ATOM 735 C CA . ILE A 1 87 ? -10.940 2.439 -4.838 1.00 77.19 87 ILE A CA 1
ATOM 736 C C . ILE A 1 87 ? -11.597 1.143 -4.370 1.00 77.19 87 ILE A C 1
ATOM 738 O O . ILE A 1 87 ? -11.042 0.065 -4.554 1.00 77.19 87 ILE A O 1
ATOM 742 N N . GLU A 1 88 ? -12.798 1.235 -3.804 1.00 76.88 88 GLU A N 1
ATOM 743 C CA . GLU A 1 88 ? -13.539 0.049 -3.381 1.00 76.88 88 GLU A CA 1
ATOM 744 C C . GLU A 1 88 ? -14.300 -0.598 -4.545 1.00 76.88 88 GLU A C 1
ATOM 746 O O . GLU A 1 88 ? -14.423 -1.818 -4.618 1.00 76.88 88 GLU A O 1
ATOM 751 N N . THR A 1 89 ? -14.803 0.187 -5.496 1.00 83.44 89 THR A N 1
ATOM 752 C CA . THR A 1 89 ? -15.737 -0.305 -6.522 1.00 83.44 89 THR A CA 1
ATOM 753 C C . THR A 1 89 ? -15.080 -0.607 -7.871 1.00 83.44 89 THR A C 1
ATOM 755 O O . THR A 1 89 ? -15.629 -1.367 -8.677 1.00 83.44 89 THR A O 1
ATOM 758 N N . GLY A 1 90 ? -13.905 -0.036 -8.121 1.00 87.56 90 GLY A N 1
ATOM 759 C CA . GLY A 1 90 ? -13.171 -0.053 -9.376 1.00 87.56 90 GLY A CA 1
ATOM 760 C C . GLY A 1 90 ? -11.825 -0.757 -9.257 1.00 87.56 90 GLY A C 1
ATOM 761 O O . GLY A 1 90 ? -10.925 -0.307 -8.558 1.00 87.56 90 GLY A O 1
ATOM 762 N N . CYS A 1 91 ? -11.666 -1.842 -10.004 1.00 88.12 91 CYS A N 1
ATOM 763 C CA . CYS A 1 91 ? -10.452 -2.640 -10.023 1.00 88.12 91 CYS A CA 1
ATOM 764 C C . CYS A 1 91 ? -9.609 -2.249 -11.241 1.00 88.12 91 CYS A C 1
ATOM 766 O O . CYS A 1 91 ? -10.084 -2.279 -12.381 1.00 88.12 91 CYS A O 1
ATOM 768 N N . LEU A 1 92 ? -8.355 -1.868 -10.991 1.00 88.25 92 LEU A N 1
ATOM 769 C CA . LEU A 1 92 ? -7.436 -1.326 -11.989 1.00 88.25 92 LEU A CA 1
ATOM 770 C C . LEU A 1 92 ? -6.265 -2.280 -12.225 1.00 88.25 92 LEU A C 1
ATOM 772 O O . LEU A 1 92 ? -5.635 -2.755 -11.284 1.00 88.25 92 LEU A O 1
ATOM 776 N N . ALA A 1 93 ? -5.922 -2.495 -13.493 1.00 89.06 93 ALA A N 1
ATOM 777 C CA . ALA A 1 93 ? -4.646 -3.082 -13.886 1.00 89.06 93 ALA A CA 1
ATOM 778 C C . ALA A 1 93 ? -3.844 -2.041 -14.671 1.00 89.06 93 ALA A C 1
ATOM 780 O O . ALA A 1 93 ? -4.197 -1.682 -15.800 1.00 89.06 93 ALA A O 1
ATOM 781 N N . PHE A 1 94 ? -2.777 -1.534 -14.055 1.00 90.44 94 PHE A N 1
ATOM 782 C CA . PHE A 1 94 ? -1.903 -0.529 -14.655 1.00 90.44 94 PHE A CA 1
ATOM 783 C C . PHE A 1 94 ? -1.061 -1.100 -15.801 1.00 90.44 94 PHE A C 1
ATOM 785 O O . PHE A 1 94 ? -0.866 -2.307 -15.935 1.00 90.44 94 PHE A O 1
ATOM 792 N N . VAL A 1 95 ? -0.541 -0.203 -16.641 1.00 94.75 95 VAL A N 1
ATOM 793 C CA . VAL A 1 95 ? 0.245 -0.565 -17.832 1.00 94.75 95 VAL A CA 1
ATOM 794 C C . VAL A 1 95 ? 1.576 -1.238 -17.516 1.00 94.75 95 VAL A C 1
ATOM 796 O O . VAL A 1 95 ? 2.084 -1.988 -18.348 1.00 94.75 95 VAL A O 1
ATOM 799 N N . TYR A 1 96 ? 2.159 -0.948 -16.354 1.00 94.00 96 TYR A N 1
ATOM 800 C CA . TYR A 1 96 ? 3.490 -1.395 -15.964 1.00 94.00 96 TYR A CA 1
ATOM 801 C C . TYR A 1 96 ? 3.415 -2.690 -15.156 1.00 94.00 96 TYR A C 1
ATOM 803 O O . TYR A 1 96 ? 2.644 -2.793 -14.206 1.00 94.00 96 TYR A O 1
ATOM 811 N N . SER A 1 97 ? 4.235 -3.675 -15.516 1.00 93.06 97 SER A N 1
ATOM 812 C CA . SER A 1 97 ? 4.384 -4.912 -14.756 1.00 93.06 97 SER A CA 1
ATOM 813 C C . SER A 1 97 ? 5.710 -4.915 -14.016 1.00 93.06 97 SER A C 1
ATOM 815 O O . SER A 1 97 ? 6.760 -4.981 -14.650 1.00 93.06 97 SER A O 1
ATOM 817 N N . HIS A 1 98 ? 5.665 -4.936 -12.684 1.00 92.06 98 HIS A N 1
ATOM 818 C CA . HIS A 1 98 ? 6.862 -5.073 -11.845 1.00 92.06 98 HIS A CA 1
ATOM 819 C C . HIS A 1 98 ? 7.534 -6.447 -11.966 1.00 92.06 98 HIS A C 1
ATOM 821 O O . HIS A 1 98 ? 8.738 -6.556 -11.774 1.00 92.06 98 HIS A O 1
ATOM 827 N N . LYS A 1 99 ? 6.797 -7.492 -12.368 1.00 93.62 99 LYS A N 1
ATOM 828 C CA . LYS A 1 99 ? 7.385 -8.811 -12.657 1.00 93.62 99 LYS A CA 1
ATOM 829 C C . LYS A 1 99 ? 8.388 -8.752 -13.810 1.00 93.62 99 LYS A C 1
ATOM 831 O O . LYS A 1 99 ? 9.421 -9.409 -13.764 1.00 93.62 99 LYS A O 1
ATOM 836 N N . TYR A 1 100 ? 8.064 -7.985 -14.848 1.00 94.44 100 TYR A N 1
ATOM 837 C CA . TYR A 1 100 ? 8.885 -7.871 -16.056 1.00 94.44 100 TYR A CA 1
ATOM 838 C C . TYR A 1 100 ? 9.659 -6.551 -16.140 1.00 94.44 100 TYR A C 1
ATOM 840 O O . TYR A 1 100 ? 10.411 -6.367 -17.095 1.00 94.44 100 TYR A O 1
ATOM 848 N N . GLU A 1 101 ? 9.430 -5.639 -15.190 1.00 92.94 101 GLU A N 1
ATOM 849 C CA . GLU A 1 101 ? 9.919 -4.257 -15.180 1.00 92.94 101 GLU A CA 1
ATOM 850 C C . GLU A 1 101 ? 9.769 -3.565 -16.544 1.00 92.94 101 GLU A C 1
ATOM 852 O O . GLU A 1 101 ? 10.705 -3.013 -17.122 1.00 92.94 101 GLU A O 1
ATOM 857 N N . ARG A 1 102 ? 8.563 -3.661 -17.111 1.00 94.31 102 ARG A N 1
ATOM 858 C CA . ARG A 1 102 ? 8.213 -3.018 -18.382 1.00 94.31 102 ARG A CA 1
ATOM 859 C C . ARG A 1 102 ? 6.716 -2.799 -18.506 1.00 94.31 102 ARG A C 1
ATOM 861 O O . ARG A 1 102 ? 5.913 -3.452 -17.834 1.00 94.31 102 ARG A O 1
ATOM 868 N N . ARG A 1 103 ? 6.332 -1.926 -19.438 1.00 95.00 103 ARG A N 1
ATOM 869 C CA . ARG A 1 103 ? 4.937 -1.806 -19.871 1.00 95.00 103 ARG A CA 1
ATOM 870 C C . ARG A 1 103 ? 4.512 -3.074 -20.616 1.00 95.00 103 ARG A C 1
ATOM 872 O O . ARG A 1 103 ? 5.213 -3.517 -21.520 1.00 95.00 103 ARG A O 1
ATOM 879 N N . ILE A 1 104 ? 3.381 -3.650 -20.217 1.00 94.56 104 ILE A N 1
ATOM 880 C CA . ILE A 1 104 ? 2.780 -4.845 -20.837 1.00 94.56 104 ILE A CA 1
ATOM 881 C C . ILE A 1 104 ? 1.393 -4.573 -21.433 1.00 94.56 104 ILE A C 1
ATOM 883 O O . ILE A 1 104 ? 0.876 -5.398 -22.181 1.00 94.56 104 ILE A O 1
ATOM 887 N N . TYR A 1 105 ? 0.800 -3.414 -21.136 1.00 92.69 105 TYR A N 1
ATOM 888 C CA . TYR A 1 105 ? -0.446 -2.954 -21.742 1.00 92.69 105 TYR A CA 1
ATOM 889 C C . TYR A 1 105 ? -0.276 -1.546 -22.309 1.00 92.69 105 TYR A C 1
ATOM 891 O O . TYR A 1 105 ? 0.471 -0.736 -21.764 1.00 92.69 105 TYR A O 1
ATOM 899 N N . ASN A 1 106 ? -1.026 -1.236 -23.368 1.00 93.38 106 ASN A N 1
ATOM 900 C CA . ASN A 1 106 ? -1.032 0.103 -23.966 1.00 93.38 106 ASN A CA 1
ATOM 901 C C . ASN A 1 106 ? -1.815 1.118 -23.121 1.00 93.38 106 ASN A C 1
ATOM 903 O O . ASN A 1 106 ? -1.562 2.314 -23.199 1.00 93.38 106 ASN A O 1
ATOM 907 N N . LYS A 1 107 ? -2.772 0.643 -22.316 1.00 94.56 107 LYS A N 1
ATOM 908 C CA . LYS A 1 107 ? -3.613 1.467 -21.444 1.00 94.56 107 LYS A CA 1
ATOM 909 C C . LYS A 1 107 ? -3.967 0.731 -20.159 1.00 94.56 107 LYS A C 1
ATOM 911 O O . LYS A 1 107 ? -4.004 -0.502 -20.145 1.00 94.56 107 LYS A O 1
ATOM 916 N N . THR A 1 108 ? -4.248 1.496 -19.107 1.00 91.19 108 THR A N 1
ATOM 917 C CA . THR A 1 108 ? -4.813 0.974 -17.861 1.00 91.19 108 THR A CA 1
ATOM 918 C C . THR A 1 108 ? -6.136 0.283 -18.169 1.00 91.19 108 THR A C 1
ATOM 920 O O . THR A 1 108 ? -6.972 0.816 -18.902 1.00 91.19 108 THR A O 1
ATOM 923 N N . ARG A 1 109 ? -6.312 -0.928 -17.643 1.00 91.88 109 ARG A N 1
ATOM 924 C CA . ARG A 1 109 ? -7.569 -1.670 -17.747 1.00 91.88 109 ARG A CA 1
ATOM 925 C C . ARG A 1 109 ? -8.385 -1.443 -16.484 1.00 91.88 109 ARG A C 1
ATOM 927 O O . ARG A 1 109 ? -7.824 -1.369 -15.394 1.00 91.88 109 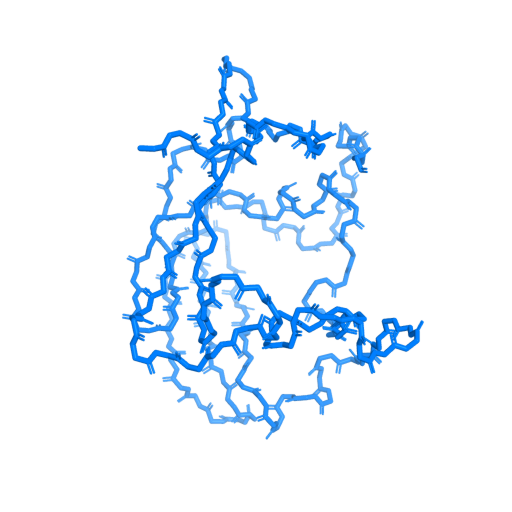ARG A O 1
ATOM 934 N N . TYR A 1 110 ? -9.694 -1.353 -16.658 1.00 91.38 110 TYR A N 1
ATOM 935 C CA . TYR A 1 110 ? -10.655 -1.124 -15.591 1.00 91.38 110 TYR A CA 1
ATOM 936 C C . TYR A 1 110 ? -11.760 -2.176 -15.659 1.00 91.38 110 TYR A C 1
ATOM 938 O O . TYR A 1 110 ? -12.239 -2.505 -16.747 1.00 91.38 110 TYR A O 1
ATOM 946 N N . ALA A 1 111 ? -12.182 -2.665 -14.500 1.00 92.00 111 ALA A N 1
ATOM 947 C CA . ALA A 1 111 ? -13.390 -3.458 -14.338 1.00 92.00 111 ALA A CA 1
ATOM 948 C C . ALA A 1 111 ? -14.076 -3.092 -13.017 1.00 92.00 111 ALA A C 1
ATOM 950 O O . ALA A 1 111 ? -13.419 -2.677 -12.064 1.00 92.00 111 ALA A O 1
ATOM 951 N N . SER A 1 112 ? -15.393 -3.292 -12.931 1.00 91.62 112 SER A N 1
ATOM 952 C CA . SER A 1 112 ? -16.059 -3.271 -11.626 1.00 91.62 112 SER A CA 1
ATOM 953 C C . SER A 1 112 ? -15.521 -4.420 -10.779 1.00 91.62 112 SER A C 1
ATOM 955 O O . SER A 1 112 ? -15.519 -5.565 -11.238 1.00 91.62 112 SER A O 1
ATOM 957 N N . CYS A 1 113 ? -15.108 -4.131 -9.544 1.00 88.56 113 CYS A N 1
ATOM 958 C CA . CYS A 1 113 ? -14.594 -5.158 -8.640 1.00 88.56 113 CYS A CA 1
ATOM 959 C C . CYS A 1 113 ? -15.629 -6.253 -8.356 1.00 88.56 113 CYS A C 1
ATOM 961 O O . CYS A 1 113 ? -15.252 -7.404 -8.165 1.00 88.56 113 CYS A O 1
ATOM 963 N N . SER A 1 114 ? -16.929 -5.933 -8.422 1.00 89.06 114 SER A N 1
ATOM 964 C CA . SER A 1 114 ? -18.018 -6.912 -8.280 1.00 89.06 114 SER A CA 1
ATOM 965 C C . SER A 1 114 ? -17.882 -8.099 -9.242 1.00 89.06 114 SER A C 1
ATOM 967 O O . SER A 1 114 ? -18.071 -9.241 -8.834 1.00 89.06 114 SER A O 1
ATOM 969 N N . LYS A 1 115 ? -17.453 -7.852 -10.489 1.00 91.94 115 LYS A N 1
ATOM 970 C CA . LYS A 1 115 ? -17.267 -8.885 -11.522 1.00 91.94 115 LYS A CA 1
ATOM 971 C C . LYS A 1 115 ? -16.074 -9.804 -11.256 1.00 91.94 115 LYS A C 1
ATOM 973 O O . LYS A 1 115 ? -15.951 -10.832 -11.909 1.00 91.94 115 LYS A O 1
ATOM 978 N N . LEU A 1 116 ? -15.184 -9.418 -10.343 1.00 91.25 116 LEU A N 1
ATOM 979 C CA . LEU A 1 116 ? -13.975 -10.164 -9.998 1.00 91.25 116 LEU A CA 1
ATOM 980 C C . LEU A 1 116 ? -14.105 -10.926 -8.674 1.00 91.25 116 LEU A C 1
ATOM 982 O O . LEU A 1 116 ? -13.227 -11.726 -8.365 1.00 91.25 116 LEU A O 1
ATOM 986 N N . ARG A 1 117 ? -15.190 -10.720 -7.913 1.00 88.50 117 ARG A N 1
ATOM 987 C CA . ARG A 1 117 ? -15.378 -11.308 -6.574 1.00 88.50 117 ARG A CA 1
ATOM 988 C C . ARG A 1 117 ? -15.394 -12.833 -6.564 1.00 88.50 117 ARG A C 1
ATOM 990 O O . ARG A 1 117 ? -14.994 -13.426 -5.573 1.00 88.50 117 ARG A O 1
ATOM 997 N N . SER A 1 118 ? -15.831 -13.471 -7.650 1.00 89.56 118 SER A N 1
ATOM 998 C CA . SER A 1 1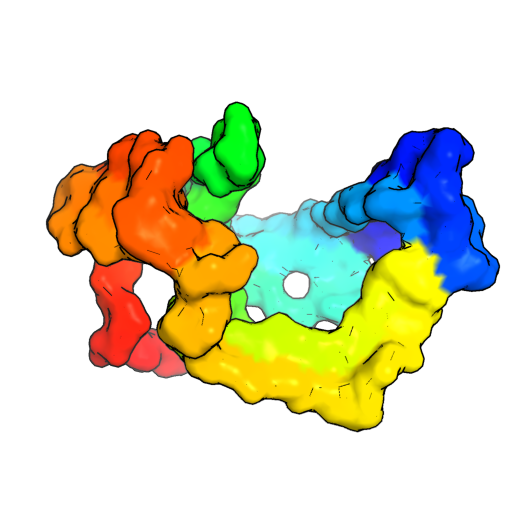18 ? -15.817 -14.934 -7.781 1.00 89.56 118 SER A CA 1
ATOM 999 C C . SER A 1 118 ? -14.436 -15.508 -8.114 1.00 89.56 118 SER A C 1
ATOM 1001 O O . SER A 1 118 ? -14.246 -16.716 -8.028 1.00 89.56 118 SER A O 1
ATOM 1003 N N . VAL A 1 119 ? -13.478 -14.661 -8.504 1.00 92.25 119 VAL A N 1
ATOM 1004 C CA . VAL A 1 119 ? -12.142 -15.075 -8.964 1.00 92.25 119 VAL A CA 1
ATOM 1005 C C . VAL A 1 119 ? -11.058 -14.680 -7.964 1.00 92.25 119 VAL A C 1
ATOM 1007 O O . VAL A 1 119 ? -10.097 -15.423 -7.777 1.00 92.25 119 VAL A O 1
ATOM 1010 N N . TYR A 1 120 ? -11.204 -13.525 -7.311 1.00 90.06 120 TYR A N 1
ATOM 1011 C CA . TYR A 1 120 ? -10.227 -12.993 -6.368 1.00 90.06 120 TYR A CA 1
ATOM 1012 C C . TYR A 1 120 ? -10.858 -12.700 -5.006 1.00 90.06 120 TYR A C 1
ATOM 1014 O O . TYR A 1 120 ? -11.968 -12.161 -4.961 1.00 90.06 120 TYR A O 1
ATOM 1022 N N . PRO A 1 121 ? -10.139 -12.983 -3.901 1.00 89.81 121 PRO A N 1
ATOM 1023 C CA . PRO A 1 121 ? -10.557 -12.562 -2.575 1.00 89.81 121 PRO A CA 1
ATOM 1024 C C . PRO A 1 121 ? -10.778 -11.048 -2.492 1.00 89.81 121 PRO A C 1
ATOM 1026 O O . PRO A 1 121 ? -9.965 -10.266 -2.988 1.00 89.81 121 PRO A O 1
ATOM 1029 N N . TYR A 1 122 ? -11.861 -10.638 -1.843 1.00 87.75 122 TYR A N 1
ATOM 1030 C CA . TYR A 1 122 ? -12.287 -9.250 -1.717 1.00 87.75 122 TYR A CA 1
ATOM 1031 C C . TYR A 1 122 ? -12.714 -8.942 -0.277 1.00 87.75 122 TYR A C 1
ATOM 1033 O O . TYR A 1 122 ? -13.262 -9.806 0.406 1.00 87.75 122 TYR A O 1
ATOM 1041 N N . VAL A 1 123 ? -12.454 -7.715 0.183 1.00 84.81 123 VAL A N 1
ATOM 1042 C CA . VAL A 1 123 ? -12.795 -7.262 1.540 1.00 84.81 123 VAL A CA 1
ATOM 1043 C C . VAL A 1 123 ? -14.135 -6.537 1.530 1.00 84.81 123 VAL A C 1
ATOM 1045 O O . VAL A 1 123 ? -14.285 -5.512 0.871 1.00 84.81 123 VAL A O 1
ATOM 1048 N N . GLU A 1 124 ? -15.096 -7.042 2.293 1.00 85.44 124 GLU A N 1
ATOM 1049 C CA . GLU A 1 124 ? -16.357 -6.359 2.581 1.00 85.44 124 GLU A CA 1
ATOM 1050 C C . GLU A 1 124 ? -16.309 -5.734 3.974 1.00 85.44 124 GLU A C 1
ATOM 1052 O O . GLU A 1 124 ? -15.869 -6.376 4.927 1.00 85.44 124 GLU A O 1
ATOM 1057 N N . ARG A 1 125 ? -16.772 -4.486 4.096 1.00 83.94 125 ARG A N 1
ATOM 1058 C CA . ARG A 1 125 ? -16.760 -3.726 5.350 1.00 83.94 125 ARG A CA 1
ATOM 1059 C C . ARG A 1 125 ? -18.168 -3.521 5.874 1.00 83.94 125 ARG A C 1
ATOM 1061 O O . ARG A 1 125 ? -19.053 -3.102 5.133 1.00 83.94 125 ARG A O 1
ATOM 1068 N N . GLN A 1 126 ? -18.346 -3.757 7.164 1.00 85.81 126 GLN A N 1
ATOM 1069 C CA . GLN A 1 126 ? -19.528 -3.354 7.914 1.00 85.81 126 GLN A CA 1
ATOM 1070 C C . GLN A 1 126 ? -19.064 -2.510 9.093 1.00 85.81 126 GLN A C 1
ATOM 1072 O O . GLN A 1 126 ? -18.408 -3.020 9.996 1.00 85.81 126 GLN A O 1
ATOM 1077 N N . CYS A 1 127 ? -19.366 -1.216 9.054 1.00 79.06 127 CYS A N 1
ATOM 1078 C CA . CYS A 1 127 ? -18.883 -0.250 10.032 1.00 79.06 127 CYS A CA 1
ATOM 1079 C C . CYS A 1 127 ? -20.040 0.457 10.733 1.00 79.06 127 CYS A C 1
ATOM 1081 O O . CYS A 1 127 ? -20.955 0.967 10.088 1.00 79.06 127 CYS A O 1
ATOM 1083 N N . ALA A 1 128 ? -19.945 0.512 12.055 1.00 81.00 128 ALA A N 1
ATOM 1084 C CA . ALA A 1 128 ? -20.697 1.378 12.947 1.00 81.00 128 ALA A CA 1
ATOM 1085 C C . ALA A 1 128 ? -19.773 2.487 13.489 1.00 81.00 128 ALA A C 1
ATOM 1087 O O . ALA A 1 128 ? -18.593 2.561 13.145 1.00 81.00 128 ALA A O 1
ATOM 1088 N N . SER A 1 129 ? -20.298 3.366 14.345 1.00 74.75 129 SER A N 1
ATOM 1089 C CA . SER A 1 129 ? -19.532 4.482 14.920 1.00 74.75 129 SER A CA 1
ATOM 1090 C C . SER A 1 129 ? -18.348 4.043 15.789 1.00 74.75 129 SER A C 1
ATOM 1092 O O . SER A 1 129 ? -17.376 4.782 15.901 1.00 74.75 129 SER A O 1
ATOM 1094 N N . THR A 1 130 ? -18.414 2.861 16.402 1.00 80.56 130 THR A N 1
ATOM 1095 C CA . THR A 1 130 ? -17.424 2.381 17.383 1.00 80.56 130 THR A CA 1
ATOM 1096 C C . THR A 1 130 ? -16.760 1.059 17.002 1.00 80.56 130 THR A C 1
ATOM 1098 O O . THR A 1 130 ? -15.775 0.664 17.625 1.00 80.56 130 THR A O 1
ATOM 1101 N N . GLU A 1 131 ? -17.259 0.374 15.975 1.00 84.12 131 GLU A N 1
ATOM 1102 C CA . GLU A 1 131 ? -16.783 -0.946 15.568 1.00 84.12 131 GLU A CA 1
ATOM 1103 C C . GLU A 1 131 ? -16.881 -1.099 14.050 1.00 84.12 131 GLU A C 1
ATOM 1105 O O . GLU A 1 131 ? -17.877 -0.723 13.437 1.00 84.12 131 GLU A O 1
ATOM 1110 N N . CYS A 1 132 ? -15.849 -1.680 13.448 1.00 81.94 132 CYS A N 1
ATOM 1111 C CA . CYS A 1 132 ? -15.842 -2.121 12.065 1.00 81.94 132 CYS A CA 1
ATOM 1112 C C . CYS A 1 132 ? -15.476 -3.598 11.997 1.00 81.94 132 CYS A C 1
ATOM 1114 O O . CYS A 1 132 ? -14.567 -4.072 12.683 1.00 81.94 132 CYS A O 1
ATOM 1116 N N . ILE A 1 133 ? -16.156 -4.302 11.100 1.00 86.94 133 ILE A N 1
ATOM 1117 C CA . ILE A 1 133 ? -15.875 -5.686 10.758 1.00 86.94 133 ILE A CA 1
ATOM 1118 C C . ILE A 1 133 ? -15.505 -5.747 9.278 1.00 86.94 133 ILE A C 1
ATOM 1120 O O . ILE A 1 133 ? -16.253 -5.290 8.412 1.00 86.94 133 ILE A O 1
ATOM 1124 N N . GLU A 1 134 ? -14.334 -6.308 8.999 1.00 87.12 134 GLU A N 1
ATOM 1125 C CA . GLU A 1 134 ? -13.850 -6.629 7.662 1.00 87.12 134 GLU A CA 1
ATOM 1126 C C . GLU A 1 134 ? -13.966 -8.135 7.419 1.00 87.12 134 GLU A C 1
ATOM 1128 O O . GLU A 1 134 ? -13.442 -8.943 8.188 1.00 87.12 134 GLU A O 1
ATOM 1133 N N . TYR A 1 135 ? -14.622 -8.509 6.322 1.00 89.06 135 TYR A N 1
ATOM 1134 C CA . TYR A 1 135 ? -14.752 -9.888 5.862 1.00 89.06 135 TYR A CA 1
ATOM 1135 C C . TYR A 1 135 ? -13.964 -10.064 4.569 1.00 89.06 135 TYR A C 1
ATOM 1137 O O . TYR A 1 135 ? -14.319 -9.485 3.544 1.00 89.06 135 TYR A O 1
ATOM 1145 N N . LEU A 1 136 ? -12.919 -10.887 4.589 1.00 89.00 136 LEU A N 1
ATOM 1146 C CA . LEU A 1 136 ? -12.241 -11.324 3.374 1.00 89.00 136 LEU A CA 1
ATOM 1147 C C . LEU A 1 136 ? -12.995 -12.526 2.802 1.00 89.00 136 LEU A C 1
ATOM 1149 O O . LEU A 1 136 ? -13.050 -13.575 3.447 1.00 89.00 136 LEU A O 1
ATOM 1153 N N . LYS A 1 137 ? -13.553 -12.390 1.600 1.00 90.75 137 LYS A N 1
ATOM 1154 C CA . LYS A 1 137 ? -14.362 -13.428 0.946 1.00 90.75 137 LYS A CA 1
ATOM 1155 C C . LYS A 1 137 ? -13.878 -13.743 -0.464 1.00 90.75 137 LYS A C 1
ATOM 1157 O O . LYS A 1 137 ? -13.433 -12.841 -1.163 1.00 90.75 137 LYS A O 1
ATOM 1162 N N . LEU A 1 138 ? -14.013 -14.995 -0.897 1.00 91.94 138 LEU A N 1
ATOM 1163 C CA . LEU A 1 138 ? -13.905 -15.414 -2.299 1.00 91.94 138 LEU A CA 1
ATOM 1164 C C . LEU A 1 138 ? -15.275 -15.927 -2.755 1.00 91.94 138 LEU A C 1
ATOM 1166 O O . LEU A 1 138 ? -15.724 -16.982 -2.311 1.00 91.94 138 LEU A O 1
ATOM 1170 N N . GLY A 1 139 ? -15.959 -15.163 -3.606 1.00 88.56 139 GLY A N 1
ATOM 1171 C CA . GLY A 1 139 ? -17.397 -15.329 -3.819 1.00 88.56 139 GLY A CA 1
ATOM 1172 C C . GLY A 1 139 ? -18.138 -15.196 -2.487 1.00 88.56 139 GLY A C 1
ATOM 1173 O O . GLY A 1 139 ? -17.945 -14.216 -1.768 1.00 88.56 139 GLY A O 1
ATOM 1174 N N . ASP A 1 140 ? -18.913 -16.218 -2.134 1.00 90.00 140 ASP A N 1
ATOM 1175 C CA . ASP A 1 140 ? -19.619 -16.296 -0.850 1.00 90.00 140 ASP A CA 1
ATOM 1176 C C . ASP A 1 140 ? -18.802 -16.995 0.252 1.00 90.00 140 ASP A C 1
ATOM 1178 O O . ASP A 1 140 ? -19.223 -17.046 1.408 1.00 90.00 140 ASP A O 1
ATOM 1182 N N . TYR A 1 141 ? -17.616 -17.522 -0.075 1.00 93.06 141 TYR A N 1
ATOM 1183 C CA . TYR A 1 141 ? -16.773 -18.234 0.881 1.00 93.06 141 TYR A CA 1
ATOM 1184 C C . TYR A 1 141 ? -15.989 -17.263 1.766 1.00 93.06 141 TYR A C 1
ATOM 1186 O O . TYR A 1 141 ? -15.173 -16.480 1.276 1.00 93.06 141 TYR A O 1
ATOM 1194 N N . LEU A 1 142 ? -16.201 -17.340 3.081 1.00 93.38 142 LEU A N 1
ATOM 1195 C CA . LEU A 1 142 ? -15.486 -16.533 4.066 1.00 93.38 142 LEU A CA 1
ATOM 1196 C C . LEU A 1 142 ? -14.087 -17.106 4.326 1.00 93.38 142 LEU A C 1
ATOM 1198 O O . LEU A 1 142 ? -13.943 -18.207 4.847 1.00 93.38 142 LEU A O 1
ATOM 1202 N N . LEU A 1 143 ? -13.056 -16.329 3.998 1.00 89.88 143 LEU A N 1
ATOM 1203 C CA . LEU A 1 143 ? -11.655 -16.696 4.212 1.00 89.88 143 LEU A CA 1
ATOM 1204 C C . LEU A 1 143 ? -11.133 -16.202 5.561 1.00 89.88 143 LEU A C 1
ATOM 1206 O O . LEU A 1 143 ? -10.388 -16.908 6.235 1.00 89.88 143 LEU A O 1
ATOM 1210 N N . HIS A 1 144 ? -11.481 -14.973 5.940 1.00 86.69 144 HIS A N 1
ATOM 1211 C CA . HIS A 1 144 ? -10.972 -14.349 7.157 1.00 86.69 144 HIS A CA 1
ATOM 1212 C C . HIS A 1 144 ? -11.909 -13.241 7.643 1.00 86.69 144 HIS A C 1
ATOM 1214 O O . HIS A 1 144 ? -12.595 -12.610 6.840 1.00 86.69 144 HIS A O 1
ATOM 1220 N N . THR A 1 145 ? -11.935 -13.002 8.954 1.00 88.44 145 THR A N 1
ATOM 1221 C CA . THR A 1 145 ? -12.703 -11.914 9.573 1.00 88.44 145 THR A CA 1
ATOM 1222 C C . THR A 1 145 ? -11.813 -11.142 10.525 1.00 88.44 145 THR A C 1
ATOM 1224 O O . THR A 1 145 ? -11.114 -11.743 11.340 1.00 88.44 145 THR A O 1
ATOM 1227 N N . VAL A 1 146 ? -11.886 -9.818 10.450 1.00 84.75 146 VAL A N 1
ATOM 1228 C CA . VAL A 1 146 ? -11.176 -8.912 11.347 1.00 84.75 146 VAL A CA 1
ATOM 1229 C C . VAL A 1 146 ? -12.159 -7.936 11.964 1.00 84.75 146 VAL A C 1
ATOM 1231 O O . VAL A 1 146 ? -12.977 -7.348 11.262 1.00 84.75 146 VAL A O 1
ATOM 1234 N N . LYS A 1 147 ? -12.061 -7.751 13.280 1.00 84.69 147 LYS A N 1
ATOM 1235 C CA . LYS A 1 147 ? -12.785 -6.716 14.019 1.00 84.69 147 LYS A CA 1
ATOM 1236 C C . LYS A 1 147 ? -11.798 -5.670 14.505 1.00 84.69 147 LYS A C 1
ATOM 1238 O O . LYS A 1 147 ? -10.751 -6.027 15.042 1.00 84.69 147 LYS A O 1
ATOM 1243 N N . PHE A 1 148 ? -12.124 -4.399 14.323 1.00 76.69 148 PHE A N 1
ATOM 1244 C CA . PHE A 1 148 ? -11.301 -3.295 14.803 1.00 76.69 148 PHE A CA 1
ATOM 1245 C C . PHE A 1 148 ? -12.159 -2.066 15.104 1.00 76.69 148 PHE A C 1
ATOM 1247 O O . PHE A 1 148 ? -13.229 -1.872 14.529 1.00 76.69 148 PHE A O 1
ATOM 1254 N N . THR A 1 149 ? -11.674 -1.204 15.992 1.00 77.56 149 THR A N 1
ATOM 1255 C CA . THR A 1 149 ? -12.273 0.115 16.215 1.00 77.56 149 THR A CA 1
ATOM 1256 C C . THR A 1 149 ? -11.855 1.035 15.067 1.00 77.56 149 THR A C 1
ATOM 1258 O O . THR A 1 149 ? -10.649 1.217 14.865 1.00 77.56 149 THR A O 1
ATOM 1261 N N . PRO A 1 150 ? -12.793 1.599 14.282 1.00 70.00 150 PRO A N 1
ATOM 1262 C CA . PRO A 1 150 ? -12.435 2.539 13.235 1.00 70.00 150 PRO A CA 1
ATOM 1263 C C . PRO A 1 150 ? -11.757 3.745 13.868 1.00 70.00 150 PRO A C 1
ATOM 1265 O O . PRO A 1 150 ? -12.354 4.473 14.653 1.00 70.00 150 PRO A O 1
ATOM 1268 N N . ALA A 1 151 ? -10.499 3.955 13.504 1.00 65.44 151 ALA A N 1
ATOM 1269 C CA . ALA A 1 151 ? -9.834 5.221 13.763 1.00 65.44 151 ALA A CA 1
ATOM 1270 C C . ALA A 1 151 ? -10.174 6.267 12.690 1.00 65.44 151 ALA A C 1
ATOM 1272 O O . ALA A 1 151 ? -9.835 7.432 12.886 1.00 65.44 151 ALA A O 1
ATOM 1273 N N . TYR A 1 152 ? -10.863 5.836 11.616 1.00 66.94 152 TYR A N 1
ATOM 1274 C CA . TYR A 1 152 ? -11.066 6.616 10.409 1.00 66.94 152 TYR A CA 1
ATOM 1275 C C . TYR A 1 152 ? -12.444 7.188 10.193 1.00 66.94 152 TYR A C 1
ATOM 1277 O O . TYR A 1 152 ? -13.452 6.620 10.612 1.00 66.94 152 TYR A O 1
ATOM 1285 N N . ARG A 1 153 ? -12.460 8.339 9.510 1.00 62.97 153 ARG A N 1
ATOM 1286 C CA . ARG A 1 153 ? -13.681 9.056 9.136 1.00 62.97 153 ARG A CA 1
ATOM 1287 C C . ARG A 1 153 ? -14.578 8.082 8.362 1.00 62.97 153 ARG A C 1
ATOM 1289 O O . ARG A 1 153 ? -14.252 7.660 7.259 1.00 62.97 153 ARG A O 1
ATOM 1296 N N . THR A 1 154 ? -15.708 7.697 8.948 1.00 51.78 154 THR A N 1
ATOM 1297 C CA . THR A 1 154 ? -16.625 6.651 8.452 1.00 51.78 154 THR A CA 1
ATOM 1298 C C . THR A 1 154 ? -17.403 7.036 7.186 1.00 51.78 154 THR A C 1
ATOM 1300 O O . THR A 1 154 ? -18.294 6.306 6.750 1.00 51.78 154 THR A O 1
ATOM 1303 N N . PHE A 1 155 ? -17.083 8.158 6.544 1.00 49.25 155 PHE A N 1
ATOM 1304 C CA . PHE A 1 155 ? -17.836 8.663 5.403 1.00 49.25 155 PHE A CA 1
ATOM 1305 C C . PHE A 1 155 ? -17.192 8.239 4.092 1.00 49.25 155 PHE A C 1
ATOM 1307 O O . PHE A 1 155 ? -16.452 8.990 3.472 1.00 49.25 155 PHE A O 1
ATOM 1314 N N . LEU A 1 156 ? -17.551 7.040 3.633 1.00 48.59 156 LEU A N 1
ATOM 1315 C CA . LEU A 1 156 ? -17.074 6.492 2.365 1.00 48.59 156 LEU A CA 1
ATOM 1316 C C . LEU A 1 156 ? -17.415 7.336 1.124 1.00 48.59 156 LEU A C 1
ATOM 1318 O O . LEU A 1 156 ? -16.787 7.119 0.098 1.00 48.59 156 LEU A O 1
ATOM 1322 N N . TYR A 1 157 ? -18.350 8.294 1.173 1.00 45.91 157 TYR A N 1
ATOM 1323 C CA . TYR A 1 157 ? -18.711 9.087 -0.017 1.00 45.91 157 TYR A CA 1
ATOM 1324 C C . TYR A 1 157 ? -19.313 10.475 0.241 1.00 45.91 157 TYR A C 1
ATOM 1326 O O . TYR A 1 157 ? -19.728 11.115 -0.726 1.00 45.91 157 TYR A O 1
ATOM 1334 N N . LYS A 1 158 ? -19.449 10.949 1.491 1.00 39.16 158 LYS A N 1
ATOM 1335 C CA . LYS A 1 158 ? -20.394 12.054 1.738 1.00 39.16 158 LYS A CA 1
ATOM 1336 C C . LYS A 1 158 ? -19.854 13.471 1.723 1.00 39.16 158 LYS A C 1
ATOM 1338 O O . LYS A 1 158 ? -20.649 14.357 1.441 1.00 39.16 158 LYS A O 1
ATOM 1343 N N . GLU A 1 159 ? -18.565 13.711 1.900 1.00 45.25 159 GLU A N 1
ATOM 1344 C CA . GLU A 1 159 ? -18.040 15.069 1.771 1.00 45.25 159 GLU A CA 1
ATOM 1345 C C . GLU A 1 159 ? -16.669 14.992 1.116 1.00 45.25 159 GLU A C 1
ATOM 1347 O O . GLU A 1 159 ? -15.689 14.583 1.727 1.00 45.25 159 GLU A O 1
ATOM 1352 N N . TYR A 1 160 ? -16.612 15.350 -0.169 1.00 49.25 160 TYR A N 1
ATOM 1353 C CA . TYR A 1 160 ? -15.377 15.873 -0.735 1.00 49.25 160 TYR A CA 1
ATOM 1354 C C . TYR A 1 160 ? -14.922 16.992 0.201 1.00 49.25 160 TYR A C 1
ATOM 1356 O O . TYR A 1 160 ? -15.597 18.016 0.272 1.00 49.25 160 TYR A O 1
ATOM 1364 N N . ASP A 1 161 ? -13.845 16.772 0.952 1.00 52.25 161 ASP A N 1
ATOM 1365 C CA . ASP A 1 161 ? -13.228 17.812 1.763 1.00 52.25 161 ASP A CA 1
ATOM 1366 C C . ASP A 1 161 ? -12.460 18.733 0.799 1.00 52.25 161 ASP A C 1
ATOM 1368 O O . ASP A 1 161 ? -11.399 18.346 0.299 1.00 52.25 161 ASP A O 1
ATOM 1372 N N . PRO A 1 162 ? -12.966 19.944 0.491 1.00 53.75 162 PRO A N 1
ATOM 1373 C CA . PRO A 1 162 ? -12.313 20.838 -0.459 1.00 53.75 162 PRO A CA 1
ATOM 1374 C C . PRO A 1 162 ? -10.964 21.352 0.062 1.00 53.75 162 PRO A C 1
ATOM 1376 O O . PRO A 1 162 ? -10.209 21.952 -0.707 1.00 53.75 162 PRO A O 1
ATOM 1379 N N . SER A 1 163 ? -10.651 21.140 1.348 1.00 54.16 163 SER A N 1
ATOM 1380 C CA . SER A 1 163 ? -9.336 21.447 1.908 1.00 54.16 163 SER A CA 1
ATOM 1381 C C . SER A 1 163 ? -8.264 20.454 1.455 1.00 54.16 163 SER A C 1
ATOM 1383 O O . SER A 1 163 ? -7.085 20.817 1.411 1.00 54.16 163 SER A O 1
ATOM 1385 N N . TYR A 1 164 ? -8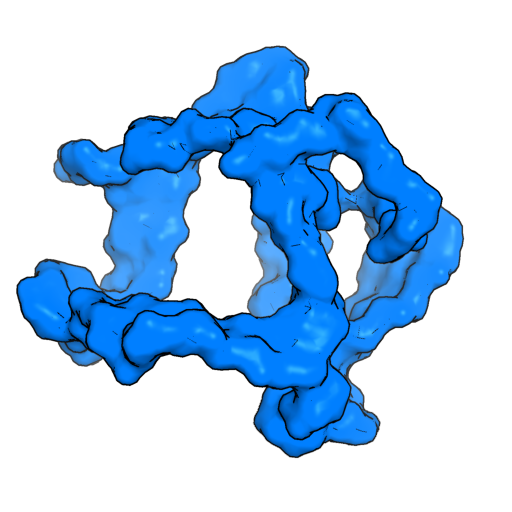.653 19.242 1.037 1.00 52.19 164 TYR A N 1
ATOM 1386 C CA . TYR A 1 164 ? -7.737 18.284 0.434 1.00 52.19 164 TYR A CA 1
ATOM 1387 C C . TYR A 1 164 ? -7.447 18.698 -1.008 1.00 52.19 164 TYR A C 1
ATOM 1389 O O . TYR A 1 164 ? -8.180 18.380 -1.944 1.00 52.19 164 TYR A O 1
ATOM 1397 N N . ARG A 1 165 ? -6.354 19.444 -1.197 1.00 54.56 165 ARG A N 1
ATOM 1398 C CA . ARG A 1 165 ? -5.844 19.734 -2.537 1.00 54.56 165 ARG A CA 1
ATOM 1399 C C . ARG A 1 165 ? -5.225 18.462 -3.110 1.00 54.56 165 ARG A C 1
ATOM 1401 O O . ARG A 1 165 ? -4.271 17.962 -2.513 1.00 54.56 165 ARG A O 1
ATOM 1408 N N . PRO A 1 166 ? -5.727 17.964 -4.253 1.00 56.97 166 PRO A N 1
ATOM 1409 C CA . PRO A 1 166 ? -5.062 16.900 -4.971 1.00 56.97 166 PRO A CA 1
ATOM 1410 C C . PRO A 1 166 ? -3.632 17.306 -5.277 1.00 56.97 166 PRO A C 1
ATOM 1412 O O . PRO A 1 166 ? -3.381 18.409 -5.773 1.00 56.97 166 PRO A O 1
ATOM 1415 N N . CYS A 1 167 ? -2.722 16.389 -5.022 1.00 60.06 167 CYS A N 1
ATOM 1416 C CA . CYS A 1 167 ? -1.577 16.233 -5.889 1.00 60.06 167 CYS A CA 1
ATOM 1417 C C . CYS A 1 167 ? -1.931 15.232 -7.013 1.00 60.06 167 CYS A C 1
ATOM 1419 O O . CYS A 1 167 ? -1.215 15.269 -8.030 1.00 60.06 167 CYS A O 1
#

Foldseek 3Di:
DPDPAQKDKDDDPPADCQAPDPDHPPIDIGWDWDDDPFWIWTPDPPTPQTAGPQQAPPWDWDDDPPDTDTTGLHVVSSCLLAVNPCPQFKDKDAQADRSNRGGPDPGIDIDGVVVCLQPDWHWDWDDDQFKIKIFTHRNPRTDDIDIDGRSYDPCPDDDSPPVSDHD

pLDDT: mean 82.07, std 14.07, range [33.5, 96.38]